Protein AF-A0A7J2R7P1-F1 (afdb_monomer_lite)

Radius of gyration: 18.76 Å; chains: 1; bounding box: 43×16×50 Å

Secondary structure (DSSP, 8-state):
-THHHHHHHHHHHHHHHHHHHHHHHHHHHHHHHHHHHHHHHH-TTSHHHHHHHHHHHHHHHHHHHHHHHHHHHHHHHHHTT-

pLDDT: mean 81.54, std 10.64, range [47.97, 93.38]

Foldseek 3Di:
DPPVVLVVVVVVLVVVLVVVVVVLVVVLVVLVVQLVVCCVPPNCPDPSNVVSVVVNVVSVVVVVCSVVVSVVVVVVSVVVVD

Structure (mmCIF, N/CA/C/O backbone):
data_AF-A0A7J2R7P1-F1
#
_entry.id   AF-A0A7J2R7P1-F1
#
loop_
_atom_site.group_P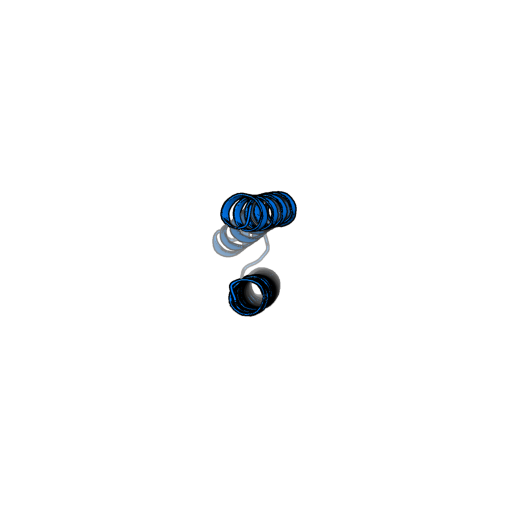DB
_atom_site.id
_atom_site.type_symbol
_atom_site.label_atom_id
_atom_site.label_alt_id
_atom_site.label_comp_id
_atom_site.label_asym_id
_atom_site.label_entity_id
_atom_site.label_seq_id
_atom_site.pdbx_PDB_ins_code
_atom_site.Cartn_x
_atom_site.Cartn_y
_atom_site.Cartn_z
_atom_site.occupancy
_atom_site.B_iso_or_equiv
_atom_site.auth_seq_id
_atom_site.auth_comp_id
_atom_site.auth_asym_id
_atom_site.auth_atom_id
_atom_site.pdbx_PDB_model_num
ATOM 1 N N . MET A 1 1 ? -28.279 -5.517 29.903 1.00 47.97 1 MET A N 1
ATOM 2 C CA . MET A 1 1 ? -27.893 -6.536 28.892 1.00 47.97 1 MET A CA 1
ATOM 3 C C . MET A 1 1 ? -26.988 -6.003 27.756 1.00 47.97 1 MET A C 1
ATOM 5 O O . MET A 1 1 ? -26.709 -6.752 26.832 1.00 47.97 1 MET A O 1
ATOM 9 N N . GLN A 1 2 ? -26.424 -4.784 27.826 1.00 52.69 2 GLN A N 1
ATOM 10 C CA . GLN A 1 2 ? -25.652 -4.173 26.716 1.00 52.69 2 GLN A CA 1
ATOM 11 C C . GLN A 1 2 ? -24.213 -4.689 26.487 1.00 52.69 2 GLN A C 1
ATOM 13 O O . GLN A 1 2 ? -23.694 -4.544 25.385 1.00 52.69 2 GLN A O 1
ATOM 18 N N . LYS A 1 3 ? -23.549 -5.328 27.464 1.00 52.28 3 LYS A N 1
ATOM 19 C CA . LYS A 1 3 ? -22.112 -5.677 27.345 1.00 52.28 3 LYS A CA 1
ATOM 20 C C . LYS A 1 3 ? -21.780 -6.719 26.260 1.00 52.28 3 LYS A C 1
ATOM 22 O O . LYS A 1 3 ? -20.675 -6.706 25.730 1.00 52.28 3 LYS A O 1
ATOM 27 N N . LYS A 1 4 ? -22.716 -7.612 25.903 1.00 54.69 4 LYS A N 1
ATOM 28 C CA . LYS A 1 4 ? -22.462 -8.692 24.925 1.00 54.69 4 LYS A CA 1
ATOM 29 C C . LYS A 1 4 ? -22.449 -8.191 23.470 1.00 54.69 4 LYS A C 1
ATOM 31 O O . LYS A 1 4 ? -21.755 -8.770 22.645 1.00 54.69 4 LYS A O 1
ATOM 36 N N . SER A 1 5 ? -23.161 -7.095 23.182 1.00 62.25 5 SER A N 1
ATOM 37 C CA . SER A 1 5 ? -23.209 -6.475 21.846 1.00 62.25 5 SER A CA 1
ATOM 38 C C . SER A 1 5 ? -21.896 -5.770 21.488 1.00 62.25 5 SER A C 1
ATOM 40 O O . SER A 1 5 ? -21.428 -5.854 20.358 1.00 62.25 5 SER A O 1
ATOM 42 N N . VAL A 1 6 ? -21.267 -5.131 22.478 1.00 66.69 6 VAL A N 1
ATOM 43 C CA . VAL A 1 6 ? -20.027 -4.355 22.309 1.00 66.69 6 VAL A CA 1
ATOM 44 C C . VAL A 1 6 ? -18.843 -5.252 21.938 1.00 66.69 6 VAL A C 1
ATOM 46 O O . VAL A 1 6 ? -18.064 -4.920 21.047 1.00 66.69 6 VAL A O 1
ATOM 49 N N . MET A 1 7 ? -18.737 -6.428 22.566 1.00 68.25 7 MET A N 1
ATOM 50 C CA . MET A 1 7 ? -17.653 -7.378 22.290 1.00 68.25 7 MET A CA 1
ATOM 51 C C . MET A 1 7 ? -17.665 -7.848 20.824 1.00 68.25 7 MET A C 1
ATOM 53 O O . MET A 1 7 ? -16.611 -7.962 20.208 1.00 68.25 7 MET A O 1
ATOM 57 N N . GLY A 1 8 ? -18.851 -8.071 20.242 1.00 77.12 8 GLY A N 1
ATOM 58 C CA . GLY A 1 8 ? -18.986 -8.473 18.837 1.00 77.12 8 GLY A CA 1
ATOM 59 C C . GLY A 1 8 ? -18.558 -7.378 17.858 1.00 77.12 8 GLY A C 1
ATOM 60 O O . GLY A 1 8 ? -17.886 -7.661 16.868 1.00 77.12 8 GLY A O 1
ATOM 61 N N . GLN A 1 9 ? -18.880 -6.121 18.166 1.00 74.56 9 GLN A N 1
ATOM 62 C CA . GLN A 1 9 ? -18.525 -4.975 17.328 1.00 74.56 9 GLN A CA 1
ATOM 63 C C . GLN A 1 9 ? -17.011 -4.723 17.321 1.00 74.56 9 GLN A C 1
ATOM 65 O O . GLN A 1 9 ? -16.423 -4.542 16.257 1.00 74.56 9 GLN A O 1
ATOM 70 N N . ILE A 1 10 ? -16.359 -4.810 18.485 1.00 76.44 10 ILE A N 1
ATOM 71 C CA . ILE A 1 10 ? -14.897 -4.696 18.598 1.00 76.44 10 ILE A CA 1
ATOM 72 C C . ILE A 1 10 ? -14.205 -5.806 17.795 1.00 76.44 10 ILE A C 1
ATOM 74 O O . ILE A 1 10 ? -13.307 -5.525 17.003 1.00 76.44 10 ILE A O 1
ATOM 78 N N . VAL A 1 11 ? -14.651 -7.059 17.941 1.00 81.69 11 VAL A N 1
ATOM 79 C CA . VAL A 1 11 ? -14.086 -8.201 17.202 1.00 81.69 11 VAL A CA 1
ATOM 80 C C . VAL A 1 11 ? -14.250 -8.025 15.687 1.00 81.69 11 VAL A C 1
ATOM 82 O O . VAL A 1 11 ? -13.302 -8.263 14.941 1.00 81.69 11 VAL A O 1
ATOM 85 N N . SER A 1 12 ? -15.405 -7.538 15.223 1.00 81.69 12 SER A N 1
ATOM 86 C CA . SER A 1 12 ? -15.641 -7.253 13.801 1.00 81.69 12 SER A CA 1
ATOM 87 C C . SER A 1 12 ? -14.676 -6.201 13.243 1.00 81.69 12 SER A C 1
ATOM 89 O O . SER A 1 12 ? -14.179 -6.348 12.124 1.00 81.69 12 SER A O 1
ATOM 91 N N . ILE A 1 13 ? -14.387 -5.148 14.012 1.00 79.94 13 ILE A N 1
ATOM 92 C CA . ILE A 1 13 ? -13.451 -4.089 13.608 1.00 79.94 13 ILE A CA 1
ATOM 93 C C . ILE A 1 13 ? -12.031 -4.649 13.505 1.00 79.94 13 ILE A C 1
ATOM 95 O O . ILE A 1 13 ? -11.363 -4.426 12.497 1.00 79.94 13 ILE A O 1
ATOM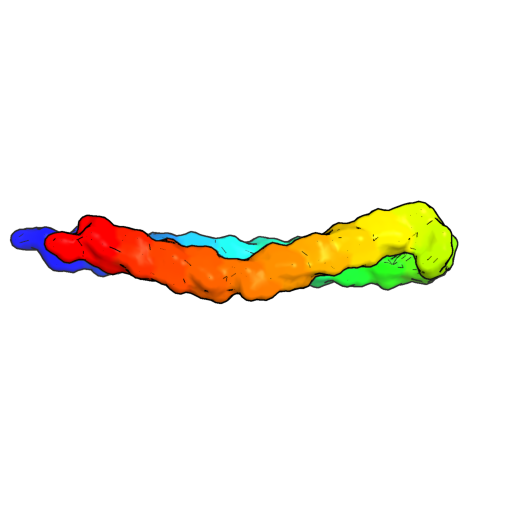 99 N N . PHE A 1 14 ? -11.595 -5.449 14.482 1.00 82.06 14 PHE A N 1
ATOM 100 C CA . PHE A 1 14 ? -10.288 -6.110 14.437 1.00 82.06 14 PHE A CA 1
ATOM 101 C C . PHE A 1 14 ? -10.132 -7.035 13.225 1.00 82.06 14 PHE A C 1
ATOM 103 O O . PHE A 1 14 ? -9.107 -6.986 12.548 1.00 82.06 14 PHE A O 1
ATOM 110 N N . ILE A 1 15 ? -11.149 -7.843 12.914 1.00 86.62 15 ILE A N 1
ATOM 111 C CA . ILE A 1 15 ? -11.129 -8.727 11.738 1.00 86.62 15 ILE A CA 1
ATOM 112 C C . ILE A 1 15 ? -11.060 -7.906 10.445 1.00 86.62 15 ILE A C 1
ATOM 114 O O . ILE A 1 15 ? -10.303 -8.244 9.540 1.00 86.62 15 ILE A O 1
ATOM 118 N N . THR A 1 16 ? -11.804 -6.802 10.366 1.00 84.56 16 THR A N 1
ATOM 119 C CA . THR A 1 16 ? -11.789 -5.918 9.191 1.00 84.56 16 THR A CA 1
ATOM 120 C C . THR A 1 16 ? -10.405 -5.307 8.979 1.00 84.56 16 THR A C 1
ATOM 122 O O . THR A 1 16 ? -9.881 -5.346 7.868 1.00 84.56 16 THR A O 1
ATOM 125 N N . ILE A 1 17 ? -9.781 -4.807 10.051 1.00 83.94 17 ILE A N 1
ATOM 126 C CA . ILE A 1 17 ? -8.407 -4.290 10.030 1.00 83.94 17 ILE A CA 1
ATOM 127 C C . ILE A 1 17 ? -7.443 -5.365 9.521 1.00 83.94 17 ILE A C 1
ATOM 129 O O . ILE A 1 17 ? -6.668 -5.105 8.604 1.00 83.94 17 ILE A O 1
ATOM 133 N N . LEU A 1 18 ? -7.545 -6.586 10.054 1.00 85.94 18 LEU A N 1
ATOM 134 C CA . LEU A 1 18 ? -6.704 -7.712 9.655 1.00 85.94 18 LEU A CA 1
ATOM 135 C C . LEU A 1 18 ? -6.836 -8.026 8.154 1.00 85.94 18 LEU A C 1
ATOM 137 O O . LEU A 1 18 ? -5.827 -8.161 7.465 1.00 85.94 18 LEU A O 1
ATOM 141 N N . ILE A 1 19 ? -8.064 -8.099 7.633 1.00 87.81 19 ILE A N 1
ATOM 142 C CA . ILE A 1 19 ? -8.325 -8.360 6.209 1.00 87.81 19 ILE A CA 1
ATOM 143 C C . ILE A 1 19 ? -7.723 -7.252 5.336 1.00 87.81 19 ILE A C 1
ATOM 145 O O . ILE A 1 19 ? -7.026 -7.548 4.364 1.00 87.81 19 ILE A O 1
ATOM 149 N N . VAL A 1 20 ? -7.940 -5.982 5.694 1.00 85.50 20 VAL A N 1
ATOM 150 C CA . VAL A 1 20 ? -7.393 -4.834 4.952 1.00 85.50 20 VAL A CA 1
ATOM 151 C C . VAL A 1 20 ? -5.863 -4.864 4.948 1.00 85.50 20 VAL A C 1
ATOM 153 O O . VAL A 1 20 ? -5.255 -4.648 3.900 1.00 85.50 20 VAL A O 1
ATOM 156 N N . SER A 1 21 ? -5.229 -5.199 6.075 1.00 84.25 21 SER A N 1
ATOM 157 C CA . SER A 1 21 ? -3.773 -5.351 6.158 1.00 84.25 21 SER A CA 1
ATOM 158 C C . SER A 1 21 ? -3.243 -6.465 5.249 1.00 84.25 21 SER A C 1
ATOM 160 O O . SER A 1 21 ? -2.240 -6.261 4.566 1.00 84.25 21 SER A O 1
ATOM 162 N N . VAL A 1 22 ? -3.914 -7.621 5.195 1.00 88.06 22 VAL A N 1
ATOM 163 C CA . VAL A 1 22 ? -3.506 -8.745 4.331 1.00 88.06 22 VAL A CA 1
ATOM 164 C C . VAL A 1 22 ? -3.640 -8.386 2.849 1.00 88.06 22 VAL A C 1
ATOM 166 O O . VAL A 1 22 ? -2.714 -8.627 2.075 1.00 88.06 22 VAL A O 1
ATOM 169 N N . ILE A 1 23 ? -4.754 -7.766 2.448 1.00 88.06 23 ILE A N 1
ATOM 170 C CA . ILE A 1 23 ? -4.976 -7.337 1.057 1.00 88.06 23 ILE A CA 1
ATOM 171 C C . ILE A 1 23 ? -3.936 -6.288 0.642 1.00 88.06 23 ILE A C 1
ATOM 173 O O . ILE A 1 23 ? -3.370 -6.375 -0.452 1.00 88.06 23 ILE A O 1
ATOM 177 N N . ALA A 1 24 ? -3.640 -5.326 1.520 1.00 83.56 24 ALA A N 1
ATOM 178 C CA . ALA A 1 24 ? -2.600 -4.334 1.274 1.00 83.56 24 ALA A CA 1
ATOM 179 C C . ALA A 1 24 ? -1.232 -5.006 1.071 1.00 83.56 24 ALA A C 1
ATOM 181 O O . ALA A 1 24 ? -0.566 -4.733 0.074 1.00 83.56 24 ALA A O 1
ATOM 182 N N . ALA A 1 25 ? -0.847 -5.945 1.942 1.00 85.75 25 ALA A N 1
ATOM 183 C CA . ALA A 1 25 ? 0.413 -6.678 1.815 1.00 85.75 25 ALA A CA 1
ATOM 184 C C . ALA A 1 25 ? 0.514 -7.450 0.485 1.00 85.75 25 ALA A C 1
ATOM 186 O O . ALA A 1 25 ? 1.526 -7.351 -0.207 1.00 85.75 25 ALA A O 1
ATOM 187 N N . MET A 1 26 ? -0.545 -8.162 0.084 1.00 88.44 26 MET A N 1
ATOM 188 C CA . MET A 1 26 ? -0.587 -8.889 -1.194 1.00 88.44 26 MET A CA 1
ATOM 189 C C . MET A 1 26 ? -0.430 -7.950 -2.397 1.00 88.44 26 MET A C 1
ATOM 191 O O . MET A 1 26 ? 0.305 -8.257 -3.335 1.00 88.44 26 MET A O 1
ATOM 195 N N . THR A 1 27 ? -1.074 -6.782 -2.350 1.00 86.56 27 THR A N 1
ATOM 196 C CA . THR A 1 27 ? -0.998 -5.773 -3.418 1.00 86.56 27 THR A CA 1
ATOM 197 C C . THR A 1 27 ? 0.413 -5.196 -3.540 1.00 86.56 27 THR A C 1
ATOM 199 O O . THR A 1 27 ? 0.927 -5.043 -4.645 1.00 86.56 27 THR A O 1
ATOM 202 N N . PHE A 1 28 ? 1.079 -4.933 -2.415 1.00 86.94 28 PHE A N 1
ATOM 203 C CA . PHE A 1 28 ? 2.467 -4.470 -2.408 1.00 86.94 28 PHE A CA 1
ATOM 204 C C . PHE A 1 28 ? 3.440 -5.492 -2.974 1.00 86.94 28 PHE A C 1
ATOM 206 O O . PHE A 1 28 ? 4.297 -5.138 -3.783 1.00 86.94 28 PHE A O 1
ATOM 213 N N . LEU A 1 29 ? 3.292 -6.756 -2.575 1.00 88.88 29 LEU A N 1
ATOM 214 C CA . LEU A 1 29 ? 4.102 -7.841 -3.118 1.00 88.88 29 LEU A CA 1
ATOM 215 C C . LEU A 1 29 ? 3.925 -7.935 -4.636 1.00 88.88 29 LEU A C 1
ATOM 217 O O . LEU A 1 29 ? 4.911 -8.031 -5.361 1.00 88.88 29 LEU A O 1
ATOM 221 N N . PHE A 1 30 ? 2.689 -7.813 -5.123 1.00 91.69 30 PHE A N 1
ATOM 222 C CA . PHE A 1 30 ? 2.401 -7.805 -6.552 1.0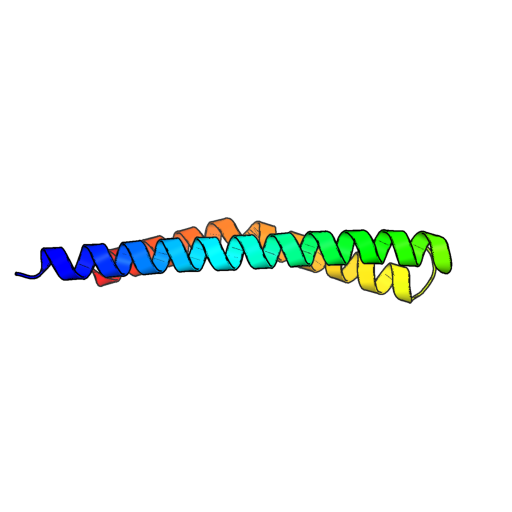0 91.69 30 PHE A CA 1
ATOM 223 C C . PHE A 1 30 ? 3.074 -6.634 -7.288 1.00 91.69 30 PHE A C 1
ATOM 225 O O . PHE A 1 30 ? 3.764 -6.856 -8.283 1.00 91.69 30 PHE A O 1
ATOM 232 N N . VAL A 1 31 ? 2.952 -5.400 -6.786 1.00 92.19 31 VAL A N 1
ATOM 233 C CA . VAL A 1 31 ? 3.609 -4.217 -7.382 1.00 92.19 31 VAL A CA 1
ATOM 234 C C . VAL A 1 31 ? 5.135 -4.369 -7.386 1.00 92.19 31 VAL A C 1
ATOM 236 O O . VAL A 1 31 ? 5.777 -4.047 -8.385 1.00 92.19 31 VAL A O 1
ATOM 239 N N . GLY A 1 32 ? 5.714 -4.930 -6.320 1.00 89.56 32 GLY A N 1
ATOM 240 C CA . GLY A 1 32 ? 7.138 -5.258 -6.259 1.00 89.56 32 GLY A CA 1
ATOM 241 C C . GLY A 1 32 ? 7.554 -6.254 -7.344 1.00 89.56 32 GLY A C 1
ATOM 242 O O . GLY A 1 32 ? 8.505 -5.997 -8.080 1.00 89.56 32 GLY A O 1
ATOM 243 N N . THR A 1 33 ? 6.804 -7.350 -7.513 1.00 91.25 33 THR A N 1
ATOM 244 C CA . THR A 1 33 ? 7.082 -8.332 -8.578 1.00 91.25 33 THR A CA 1
ATOM 245 C C . THR A 1 33 ? 6.940 -7.732 -9.977 1.00 91.25 33 THR A C 1
ATOM 247 O O . THR A 1 33 ? 7.815 -7.932 -10.815 1.00 91.25 33 THR A O 1
ATOM 250 N N . LEU A 1 34 ? 5.909 -6.914 -10.218 1.00 91.44 34 LEU A N 1
ATOM 251 C CA . LEU A 1 34 ? 5.730 -6.191 -11.479 1.00 91.44 34 LEU A CA 1
ATOM 252 C C . LEU A 1 34 ? 6.920 -5.284 -11.789 1.00 91.44 34 LEU A C 1
ATOM 254 O O . LEU A 1 34 ? 7.374 -5.237 -12.928 1.00 91.44 34 LEU A O 1
ATOM 258 N N . LYS A 1 35 ? 7.441 -4.572 -10.786 1.00 91.44 35 LYS A N 1
ATOM 259 C CA . LYS A 1 35 ? 8.594 -3.684 -10.960 1.00 91.44 35 LYS A CA 1
ATOM 260 C C . LYS A 1 35 ? 9.819 -4.462 -11.424 1.00 91.44 35 LYS A C 1
ATOM 262 O O . LYS A 1 35 ? 10.499 -4.021 -12.349 1.00 91.44 35 LYS A O 1
ATOM 267 N N . THR A 1 36 ? 10.076 -5.617 -10.812 1.00 92.62 36 THR A N 1
ATOM 268 C CA . THR A 1 36 ? 11.174 -6.512 -11.194 1.00 92.62 36 THR A CA 1
ATOM 269 C C . THR A 1 36 ? 10.998 -7.053 -12.611 1.00 92.62 36 THR A C 1
ATOM 271 O O . THR A 1 36 ? 11.9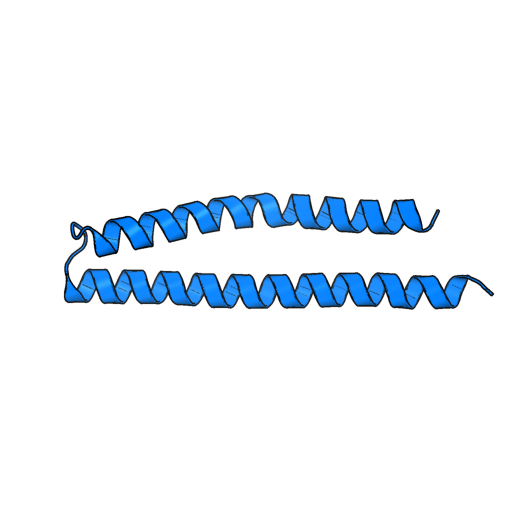27 -6.969 -13.410 1.00 92.62 36 THR A O 1
ATOM 274 N N . GLU A 1 37 ? 9.806 -7.534 -12.965 1.00 93.00 37 GLU A N 1
ATOM 275 C CA . GLU A 1 37 ? 9.531 -8.067 -14.306 1.00 93.00 37 GLU A CA 1
ATOM 276 C C . GLU A 1 37 ? 9.664 -7.000 -15.399 1.00 93.00 37 GLU A C 1
ATOM 278 O O . GLU A 1 37 ? 10.250 -7.241 -16.459 1.00 93.00 37 GLU A O 1
ATOM 283 N N . VAL A 1 38 ? 9.178 -5.785 -15.135 1.00 91.31 38 VAL A N 1
ATOM 284 C CA . VAL A 1 38 ? 9.306 -4.663 -16.070 1.00 91.31 38 VAL A CA 1
ATOM 285 C C . VAL A 1 38 ? 10.763 -4.218 -16.201 1.00 91.31 38 VAL A C 1
ATOM 287 O O . VAL A 1 38 ? 11.208 -3.954 -17.318 1.00 91.31 38 VAL A O 1
ATOM 290 N N . ALA A 1 39 ? 11.527 -4.180 -15.104 1.00 91.25 39 ALA A N 1
ATOM 291 C CA . ALA A 1 39 ? 12.959 -3.886 -15.153 1.00 91.25 39 ALA A CA 1
ATOM 292 C C . ALA A 1 39 ? 13.711 -4.903 -16.024 1.00 91.25 39 ALA A C 1
ATOM 294 O O . ALA A 1 39 ? 14.495 -4.508 -16.884 1.00 91.25 39 ALA A O 1
ATOM 295 N N . ASN A 1 40 ? 13.411 -6.194 -15.858 1.00 93.38 40 ASN A N 1
ATOM 296 C CA . ASN A 1 40 ? 14.036 -7.272 -16.623 1.00 93.38 40 ASN A CA 1
ATOM 297 C C . ASN A 1 40 ? 13.639 -7.257 -18.109 1.00 93.38 40 ASN A C 1
ATOM 299 O O . ASN A 1 40 ? 14.459 -7.587 -18.962 1.00 93.38 40 ASN A O 1
ATOM 303 N N . SER A 1 41 ? 12.400 -6.868 -18.425 1.00 91.69 41 SER A N 1
ATOM 304 C CA . SER A 1 41 ? 11.858 -6.948 -19.791 1.00 91.69 41 SER A CA 1
ATOM 305 C C . SER A 1 41 ? 12.061 -5.681 -20.625 1.00 91.69 41 SER A C 1
ATOM 307 O O . SER A 1 41 ? 12.220 -5.766 -21.840 1.00 91.69 41 SER A O 1
ATOM 309 N N . GLN A 1 42 ? 12.005 -4.498 -20.006 1.00 88.19 42 GLN A N 1
ATOM 310 C CA . GLN A 1 42 ? 12.006 -3.202 -20.706 1.00 88.19 42 GLN A CA 1
ATOM 311 C C . GLN A 1 42 ? 13.068 -2.222 -20.190 1.00 88.19 42 GLN A C 1
ATOM 313 O O . GLN A 1 42 ? 13.255 -1.155 -20.775 1.00 88.19 42 GLN A O 1
ATOM 318 N N . GLY A 1 43 ? 13.770 -2.562 -19.109 1.00 84.50 43 GLY A N 1
ATOM 319 C CA . GLY A 1 43 ? 14.772 -1.702 -18.497 1.00 84.50 43 GLY A CA 1
ATOM 320 C C . GLY A 1 43 ? 14.191 -0.601 -17.605 1.00 84.50 43 GLY A C 1
ATOM 321 O O . GLY A 1 43 ? 13.017 -0.221 -17.665 1.00 84.50 43 GLY A O 1
ATOM 322 N N . ASN A 1 44 ? 15.067 -0.065 -16.760 1.00 86.69 44 ASN A N 1
ATOM 323 C CA . ASN A 1 44 ? 14.733 0.789 -15.616 1.00 86.69 44 ASN A CA 1
ATOM 324 C C . ASN A 1 44 ? 14.372 2.233 -16.021 1.00 86.69 44 ASN A C 1
ATOM 326 O O . ASN A 1 44 ? 14.006 3.046 -15.177 1.00 86.69 44 ASN A O 1
ATOM 330 N N . THR A 1 45 ? 14.516 2.570 -17.303 1.00 87.75 45 THR A N 1
ATOM 331 C CA . THR A 1 45 ? 14.166 3.875 -17.884 1.00 87.75 45 THR A CA 1
ATOM 332 C C . THR A 1 45 ? 12.869 3.826 -18.689 1.00 87.75 45 THR A C 1
ATOM 334 O O . THR A 1 45 ? 12.424 4.855 -19.192 1.00 87.75 45 THR A O 1
ATOM 337 N N . SER A 1 46 ? 12.250 2.647 -18.817 1.00 90.50 46 SER A N 1
ATOM 338 C CA . SER A 1 46 ? 10.973 2.503 -19.511 1.00 90.50 46 SER A CA 1
ATOM 339 C C . SER A 1 46 ? 9.853 3.237 -18.767 1.00 90.50 46 SER A C 1
ATOM 341 O O . SER A 1 46 ? 9.797 3.248 -17.534 1.00 90.50 46 SER A O 1
ATOM 343 N N . ASN A 1 47 ? 8.905 3.804 -19.521 1.00 91.19 47 ASN A N 1
ATOM 344 C CA . ASN A 1 47 ? 7.718 4.455 -18.952 1.00 91.19 47 ASN A CA 1
ATOM 345 C C . ASN A 1 47 ? 6.938 3.512 -18.023 1.00 91.19 47 ASN A C 1
ATOM 347 O O . ASN A 1 47 ? 6.391 3.947 -17.011 1.00 91.19 47 ASN A O 1
ATOM 351 N N . ALA A 1 48 ? 6.926 2.215 -18.345 1.00 86.12 48 ALA A N 1
ATOM 352 C CA . ALA A 1 48 ? 6.312 1.187 -17.518 1.00 86.12 48 ALA A CA 1
ATOM 353 C C . ALA A 1 48 ? 7.018 1.047 -16.157 1.00 86.12 48 ALA A C 1
ATOM 355 O O . ALA A 1 48 ? 6.343 1.037 -15.130 1.00 86.12 48 ALA A O 1
ATOM 356 N N . TYR A 1 49 ? 8.358 1.005 -16.119 1.00 91.75 49 TYR A N 1
ATOM 357 C CA . TYR A 1 49 ? 9.099 0.906 -14.856 1.00 91.75 49 TYR A CA 1
ATOM 358 C C . TYR A 1 49 ? 8.858 2.134 -13.977 1.00 91.75 49 TYR A C 1
ATOM 360 O O . TYR A 1 49 ? 8.602 2.002 -12.781 1.00 91.75 49 TYR A O 1
ATOM 368 N N . ILE A 1 50 ? 8.888 3.327 -14.579 1.00 91.56 50 ILE A N 1
ATOM 369 C CA . ILE A 1 50 ? 8.643 4.588 -13.871 1.00 91.56 50 ILE A CA 1
ATOM 370 C C . ILE A 1 50 ? 7.235 4.588 -13.263 1.00 91.56 50 ILE A C 1
ATOM 372 O O . ILE A 1 50 ? 7.093 4.881 -12.080 1.00 91.56 50 ILE A O 1
ATOM 376 N N . ALA A 1 51 ? 6.210 4.187 -14.022 1.00 90.69 51 ALA A N 1
ATOM 377 C CA . ALA A 1 51 ? 4.834 4.122 -13.532 1.00 90.69 51 ALA A CA 1
ATOM 378 C C . ALA A 1 51 ? 4.666 3.145 -12.353 1.00 90.69 51 ALA A C 1
ATOM 380 O O . ALA A 1 51 ? 4.024 3.481 -11.352 1.00 90.69 51 ALA A O 1
ATOM 381 N N . VAL A 1 52 ? 5.274 1.956 -12.429 1.00 91.88 52 VAL A N 1
ATOM 382 C CA . VAL A 1 52 ? 5.229 0.977 -11.331 1.00 91.88 52 VAL A CA 1
ATOM 383 C C . VAL A 1 52 ? 5.9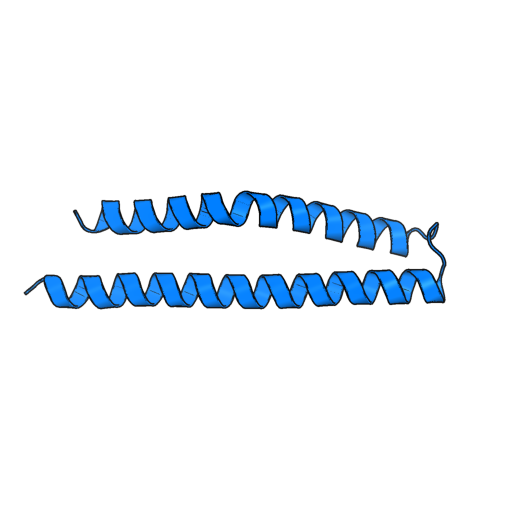96 1.493 -10.109 1.00 91.88 52 VAL A C 1
ATOM 385 O O . VAL A 1 52 ? 5.491 1.414 -8.992 1.00 91.88 52 VAL A O 1
ATOM 388 N N . ASN A 1 53 ? 7.167 2.102 -10.304 1.00 91.62 53 ASN A N 1
ATOM 389 C CA . ASN A 1 53 ? 7.960 2.690 -9.225 1.00 91.62 53 ASN A CA 1
ATOM 390 C C . ASN A 1 53 ? 7.228 3.851 -8.522 1.00 91.62 53 ASN A C 1
ATOM 392 O O . ASN A 1 53 ? 7.259 3.957 -7.298 1.00 91.62 53 ASN A O 1
ATOM 396 N N . THR A 1 54 ? 6.524 4.701 -9.272 1.00 91.00 54 THR A N 1
ATOM 397 C CA . THR A 1 54 ? 5.667 5.750 -8.698 1.00 91.00 54 THR A CA 1
ATOM 398 C C . THR A 1 54 ? 4.493 5.155 -7.922 1.00 91.00 54 THR A C 1
ATOM 400 O O . THR A 1 54 ? 4.149 5.659 -6.853 1.00 91.00 54 THR A O 1
ATOM 403 N N . THR A 1 55 ? 3.904 4.063 -8.415 1.00 89.25 55 THR A N 1
ATOM 404 C CA . THR A 1 55 ? 2.815 3.352 -7.724 1.00 89.25 55 THR A CA 1
ATOM 405 C C . THR A 1 55 ? 3.289 2.754 -6.399 1.00 89.25 55 THR A C 1
ATOM 407 O O . THR A 1 55 ? 2.615 2.903 -5.381 1.00 89.25 55 THR A O 1
ATOM 410 N N . GLU A 1 56 ? 4.471 2.136 -6.378 1.00 89.00 56 GLU A N 1
ATOM 411 C CA . GLU A 1 56 ? 5.102 1.621 -5.157 1.00 89.00 56 GLU A CA 1
ATOM 412 C C . GLU A 1 56 ? 5.335 2.739 -4.127 1.00 89.00 56 GLU A C 1
ATOM 414 O O . GLU A 1 56 ? 4.967 2.600 -2.960 1.00 89.00 56 GLU A O 1
ATOM 419 N N . ALA A 1 57 ? 5.875 3.883 -4.561 1.00 88.19 57 ALA A N 1
ATOM 420 C CA . ALA A 1 57 ? 6.125 5.034 -3.693 1.00 88.19 57 ALA A CA 1
ATOM 421 C C . ALA A 1 57 ? 4.831 5.638 -3.110 1.00 88.19 57 ALA A C 1
ATOM 423 O O . ALA A 1 57 ? 4.771 5.982 -1.923 1.00 88.19 57 ALA A O 1
ATOM 424 N N . ALA A 1 58 ? 3.775 5.736 -3.925 1.00 85.75 58 ALA A N 1
ATOM 425 C CA . ALA A 1 58 ? 2.456 6.162 -3.466 1.00 85.75 58 ALA A CA 1
ATOM 426 C C . ALA A 1 58 ? 1.883 5.174 -2.440 1.00 85.75 58 ALA A C 1
ATOM 428 O O . ALA A 1 58 ? 1.393 5.587 -1.388 1.00 85.75 58 ALA A O 1
ATOM 429 N N . GLY A 1 59 ? 2.026 3.871 -2.699 1.00 83.25 59 GLY A N 1
ATOM 430 C CA . GLY A 1 59 ? 1.676 2.823 -1.751 1.00 83.25 59 GLY A CA 1
ATOM 431 C C . GLY A 1 59 ? 2.378 3.020 -0.410 1.00 83.25 59 GLY A C 1
ATOM 432 O O . GLY A 1 59 ? 1.711 3.042 0.625 1.00 83.25 59 GLY A O 1
ATOM 433 N N . LEU A 1 60 ? 3.710 3.169 -0.401 1.00 83.19 60 LEU A N 1
ATOM 434 C CA . LEU A 1 60 ? 4.501 3.317 0.833 1.00 83.19 60 LEU A CA 1
ATOM 435 C C . LEU A 1 60 ? 4.029 4.499 1.682 1.00 83.19 60 LEU A C 1
ATOM 437 O O . LEU A 1 60 ? 3.974 4.406 2.908 1.00 83.19 60 LEU A O 1
ATOM 441 N N . THR A 1 61 ? 3.626 5.584 1.024 1.00 83.94 61 THR A N 1
ATOM 442 C CA . THR A 1 61 ? 3.061 6.761 1.687 1.00 83.94 61 THR A CA 1
ATOM 443 C C . THR A 1 61 ? 1.735 6.424 2.375 1.00 83.94 61 THR A C 1
ATOM 445 O O . THR A 1 61 ? 1.545 6.761 3.542 1.00 83.94 61 THR A O 1
ATOM 448 N N . VAL A 1 62 ? 0.833 5.700 1.700 1.00 78.38 62 VAL A N 1
ATOM 449 C CA . VAL A 1 62 ? -0.445 5.246 2.284 1.00 78.38 62 VAL A CA 1
ATOM 450 C C . VAL A 1 62 ? -0.214 4.297 3.464 1.00 78.38 62 VAL A C 1
ATOM 452 O O . VAL A 1 62 ? -0.861 4.442 4.501 1.00 78.38 62 VAL A O 1
ATOM 455 N N . VAL A 1 63 ? 0.738 3.366 3.350 1.00 77.44 63 VAL A N 1
ATOM 456 C CA . VAL A 1 63 ? 1.102 2.459 4.454 1.00 77.44 63 VAL A CA 1
ATOM 457 C C . VAL A 1 63 ? 1.672 3.226 5.645 1.00 77.44 63 VAL A C 1
ATOM 459 O O . VAL A 1 63 ? 1.352 2.896 6.786 1.00 77.44 63 VAL A O 1
ATOM 462 N N . GLY A 1 64 ? 2.439 4.291 5.402 1.00 78.69 64 GLY A N 1
ATOM 463 C CA . GLY A 1 64 ? 2.931 5.184 6.452 1.00 78.69 64 GLY A CA 1
ATOM 464 C C . GLY A 1 64 ? 1.814 5.824 7.286 1.00 78.69 64 GLY A C 1
ATOM 465 O O . GLY A 1 64 ? 1.976 5.999 8.492 1.00 78.69 64 GLY A O 1
ATOM 466 N N . PHE A 1 65 ? 0.655 6.104 6.681 1.00 80.62 65 PHE A N 1
ATOM 467 C CA . PHE A 1 65 ? -0.520 6.647 7.377 1.00 80.62 65 PHE A CA 1
ATOM 468 C C . PHE A 1 65 ? -1.450 5.581 7.972 1.00 80.62 65 PHE A C 1
ATOM 470 O O . PHE A 1 65 ? -2.356 5.912 8.740 1.00 80.62 65 PHE A O 1
ATOM 477 N N . LEU A 1 66 ? -1.240 4.302 7.653 1.00 78.38 66 LEU A N 1
ATOM 478 C CA . LEU A 1 66 ? -2.149 3.217 8.026 1.00 78.38 66 LEU A CA 1
ATOM 479 C C . LEU A 1 66 ? -2.251 3.044 9.547 1.00 78.38 66 LEU A C 1
ATOM 481 O O . LEU A 1 66 ? -3.336 2.814 10.074 1.00 78.38 66 LEU A O 1
ATOM 485 N N . SER A 1 67 ? -1.142 3.225 10.268 1.00 76.44 67 SER A N 1
ATOM 486 C CA . SER A 1 67 ? -1.105 3.183 11.736 1.00 76.44 67 SER A CA 1
ATOM 487 C C . SER A 1 67 ? -1.981 4.268 12.374 1.00 76.44 67 SER A C 1
ATOM 489 O O . SER A 1 67 ? -2.710 3.992 13.325 1.00 76.44 67 SER A O 1
ATOM 491 N N . ILE A 1 68 ? -1.968 5.482 11.816 1.00 81.75 68 ILE A N 1
ATOM 492 C CA . ILE A 1 68 ? -2.792 6.609 12.272 1.00 81.75 68 ILE A CA 1
ATOM 493 C C . ILE A 1 68 ? -4.268 6.360 11.944 1.00 81.75 68 ILE A C 1
ATOM 495 O O . ILE A 1 68 ? -5.129 6.603 12.787 1.00 81.75 68 ILE A O 1
ATOM 499 N N . LEU A 1 69 ? -4.569 5.825 10.758 1.00 78.00 69 LEU A N 1
ATOM 500 C CA . LEU A 1 69 ? -5.933 5.450 10.374 1.00 78.00 69 LEU A CA 1
ATOM 501 C C . LEU A 1 69 ? -6.506 4.352 11.279 1.00 78.00 69 LEU A C 1
ATOM 503 O O . LEU A 1 69 ? -7.655 4.453 11.709 1.00 78.00 69 LEU A O 1
ATOM 507 N N . PHE A 1 70 ? -5.714 3.333 11.623 1.00 78.00 70 PHE A N 1
ATOM 508 C CA . PHE A 1 70 ? -6.141 2.298 12.564 1.00 78.00 70 PHE A CA 1
ATOM 509 C C . PHE A 1 70 ? -6.338 2.844 13.973 1.00 78.00 70 PHE A C 1
ATOM 511 O O . PHE A 1 70 ? -7.324 2.501 14.623 1.00 78.00 70 P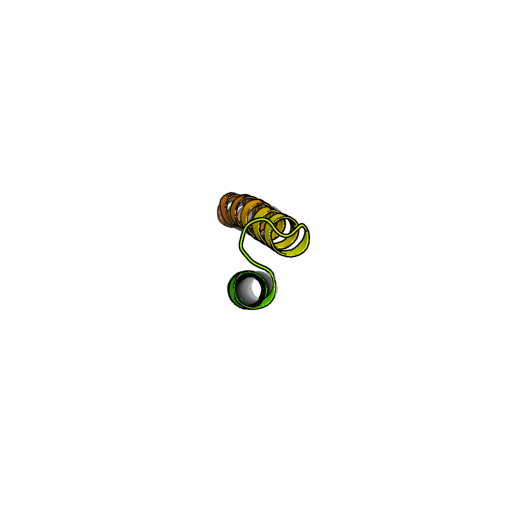HE A O 1
ATOM 518 N N . LEU A 1 71 ? -5.461 3.739 14.429 1.00 81.12 71 LEU A N 1
ATOM 519 C CA . LEU A 1 71 ? -5.629 4.406 15.714 1.00 81.12 71 LEU A CA 1
ATOM 520 C C . LEU A 1 71 ? -6.929 5.225 15.746 1.00 81.12 71 LEU A C 1
ATOM 522 O O . LEU A 1 71 ? -7.704 5.107 16.694 1.00 81.12 71 LEU A O 1
ATOM 526 N N . ALA A 1 72 ? -7.214 5.987 14.687 1.00 80.06 72 ALA A N 1
ATOM 527 C CA . ALA A 1 72 ? -8.451 6.752 14.548 1.00 80.06 72 ALA A CA 1
ATOM 528 C C . ALA A 1 72 ? -9.701 5.853 14.544 1.00 80.06 72 ALA A C 1
ATOM 530 O O . ALA A 1 72 ? -10.684 6.169 15.214 1.00 80.06 72 ALA A O 1
ATOM 531 N N . LEU A 1 73 ? -9.656 4.707 13.856 1.00 77.56 73 LEU A N 1
ATOM 532 C CA . LEU A 1 73 ? -10.734 3.710 13.858 1.00 77.56 73 LEU A CA 1
ATOM 533 C C . LEU A 1 73 ? -10.977 3.114 15.249 1.00 77.56 73 LEU A C 1
ATOM 535 O O . LEU A 1 73 ? -12.127 2.980 15.663 1.00 77.56 73 LEU A O 1
ATOM 539 N N . ILE A 1 74 ? -9.914 2.792 15.991 1.00 77.06 74 ILE A N 1
ATOM 540 C CA . ILE A 1 74 ? -10.018 2.261 17.356 1.00 77.06 74 ILE A CA 1
ATOM 541 C C . ILE A 1 74 ? -10.624 3.311 18.293 1.00 77.06 74 ILE A C 1
ATOM 543 O O . ILE A 1 74 ? -11.557 3.000 19.032 1.00 77.06 74 ILE A O 1
ATOM 547 N N . PHE A 1 75 ? -10.156 4.561 18.242 1.00 79.75 75 PHE A N 1
ATOM 548 C CA . PHE A 1 75 ? -10.735 5.638 19.049 1.00 79.75 75 PHE A CA 1
ATOM 549 C C . PHE A 1 75 ? -12.189 5.923 18.683 1.00 79.75 75 PHE A C 1
ATOM 551 O O . PHE A 1 75 ? -13.005 6.104 19.581 1.00 79.75 75 PHE A O 1
ATOM 558 N N . SER A 1 76 ? -12.531 5.916 17.392 1.00 75.12 76 SER A N 1
ATOM 559 C CA . SER A 1 76 ? -13.915 6.062 16.936 1.00 75.12 76 SER A CA 1
ATOM 560 C C . SER A 1 76 ? -14.803 4.951 17.498 1.00 75.12 76 SER A C 1
ATOM 562 O O . SER A 1 76 ? -15.867 5.244 18.039 1.00 75.12 76 SER A O 1
ATOM 564 N N . ALA A 1 77 ? -14.334 3.701 17.469 1.00 68.94 77 ALA A N 1
ATOM 565 C CA . ALA A 1 77 ? -15.050 2.568 18.045 1.00 68.94 77 ALA A CA 1
ATOM 566 C C . ALA A 1 77 ? -15.250 2.713 19.562 1.00 68.94 77 ALA A C 1
ATOM 568 O O . ALA A 1 77 ? -16.344 2.458 20.063 1.00 68.94 77 ALA A O 1
ATOM 569 N N . ILE A 1 78 ? -14.223 3.157 20.295 1.00 71.75 78 ILE A N 1
ATOM 570 C CA . ILE A 1 78 ? -14.307 3.396 21.744 1.00 71.75 78 ILE A CA 1
ATOM 571 C C . ILE A 1 78 ? -15.292 4.534 22.050 1.00 71.75 78 ILE A C 1
ATOM 573 O O . ILE A 1 78 ? -16.145 4.376 22.918 1.00 71.75 78 ILE A O 1
ATOM 577 N N . LEU A 1 79 ? -15.224 5.649 21.316 1.00 70.81 79 LEU A N 1
ATOM 578 C CA . LEU A 1 79 ? -16.115 6.806 21.478 1.00 70.81 79 LEU A CA 1
ATOM 579 C C . LEU A 1 79 ? -17.584 6.476 21.200 1.00 70.81 79 LEU A C 1
ATOM 581 O O . LEU A 1 79 ? -18.453 7.051 21.836 1.00 70.81 79 LEU A O 1
ATOM 585 N N . THR A 1 80 ? -17.876 5.550 20.284 1.00 64.81 80 THR A N 1
ATOM 586 C CA . THR A 1 80 ? -19.256 5.091 20.042 1.00 64.81 80 THR A CA 1
ATOM 587 C C . THR A 1 80 ? -19.805 4.151 21.121 1.00 64.81 80 THR A C 1
ATOM 589 O O . THR A 1 80 ? -20.992 3.833 21.098 1.00 64.81 80 THR A O 1
ATOM 592 N N . VAL A 1 81 ? -18.954 3.657 22.026 1.00 59.09 81 VAL A N 1
ATOM 593 C CA . VAL A 1 81 ? -19.311 2.673 23.063 1.00 59.09 81 VAL A CA 1
ATOM 594 C C . VAL A 1 81 ? -19.514 3.313 24.444 1.00 59.09 81 VAL A C 1
ATOM 596 O O . VAL A 1 81 ? -20.222 2.725 25.266 1.00 59.09 81 VAL A O 1
ATOM 599 N N . VAL A 1 82 ? -18.897 4.472 24.703 1.00 52.88 82 VAL A N 1
ATOM 600 C CA . VAL A 1 82 ? -19.100 5.287 25.920 1.00 52.88 82 VAL A CA 1
ATOM 601 C C . VAL A 1 82 ? -20.386 6.095 25.796 1.00 52.88 82 VAL A C 1
ATOM 603 O O . VAL A 1 82 ? -21.136 6.125 26.796 1.00 52.88 82 VAL A O 1
#

Sequence (82 aa):
MQKKSVMGQIVSIFITILIVSVIAAMTFLFVGTLKTEVANSQGNTSNAYIAVNTTEAAGLTVVGFLSILFLALIFSAILTVV